Protein AF-A0AA90QJ19-F1 (afdb_monomer_lite)

pLDDT: mean 83.57, std 18.01, range [44.94, 98.12]

Radius of gyration: 26.19 Å; chains: 1; bounding box: 34×90×27 Å

Secondary structure (DSSP, 8-state):
--STTSTTSSSSSSSSGGGS-----PPPPPPPHHHHHHHHHHHHHHHHHH-HHHHHHHHT-TT-TTEETTEE-EEE-TTSBEEEESS-GGGTT-BSS--

Sequence (99 aa):
MSILSVLRVRTLLPLVICAAVALPAAADPLVTKAEAEAMVKKTVASMKTNGRDKTYTEINRKDGPVTDRDLYITVYGTDGVVRAHGANLNMLNRNLMDI

Structure (mmCIF, N/CA/C/O backbone):
data_AF-A0AA90QJ19-F1
#
_entry.id   AF-A0AA90QJ19-F1
#
loop_
_atom_site.group_PDB
_atom_site.id
_atom_site.type_symbol
_atom_site.label_atom_id
_atom_site.label_alt_id
_atom_site.label_comp_id
_atom_site.label_asym_id
_atom_site.label_entity_id
_atom_site.label_seq_id
_atom_site.pdbx_PDB_ins_code
_atom_site.Cartn_x
_atom_site.Cartn_y
_atom_site.Cartn_z
_atom_site.occupancy
_atom_site.B_iso_or_equiv
_atom_site.auth_seq_id
_atom_site.auth_comp_id
_atom_site.auth_asym_id
_atom_site.auth_atom_id
_atom_site.pdbx_PDB_model_num
ATOM 1 N N . MET A 1 1 ? 18.782 72.930 5.282 1.00 52.75 1 MET A N 1
ATOM 2 C CA . MET A 1 1 ? 18.740 72.067 6.482 1.00 52.75 1 MET A CA 1
ATOM 3 C C . MET A 1 1 ? 17.575 71.099 6.308 1.00 52.75 1 MET A C 1
ATOM 5 O O . MET A 1 1 ? 16.496 71.574 5.989 1.00 52.75 1 MET A O 1
ATOM 9 N N . SER A 1 2 ? 17.811 69.793 6.481 1.00 54.31 2 SER A N 1
ATOM 10 C CA . SER A 1 2 ? 16.792 68.722 6.590 1.00 54.31 2 SER A CA 1
ATOM 11 C C . SER A 1 2 ? 16.259 68.066 5.304 1.00 54.31 2 SER A C 1
ATOM 13 O O . SER A 1 2 ? 15.071 68.127 5.018 1.00 54.31 2 SER A O 1
ATOM 15 N N . ILE A 1 3 ? 17.117 67.338 4.575 1.00 53.22 3 ILE A N 1
ATOM 16 C CA . ILE A 1 3 ? 16.658 66.288 3.629 1.00 53.22 3 ILE A CA 1
ATOM 17 C C . ILE A 1 3 ? 17.336 64.923 3.906 1.00 53.22 3 ILE A C 1
ATOM 19 O O . ILE A 1 3 ? 16.889 63.889 3.424 1.00 53.22 3 ILE A O 1
ATOM 23 N N . LEU A 1 4 ? 18.359 64.859 4.771 1.00 47.19 4 LEU A N 1
ATOM 24 C CA . LEU A 1 4 ? 19.104 63.615 5.033 1.00 47.19 4 LEU A CA 1
ATOM 25 C C . LEU A 1 4 ? 18.468 62.645 6.053 1.00 47.19 4 LEU A C 1
ATOM 27 O O . LEU A 1 4 ? 19.021 61.573 6.284 1.00 47.19 4 LEU A O 1
ATOM 31 N N . SER A 1 5 ? 17.308 62.953 6.640 1.00 52.06 5 SER A N 1
ATOM 32 C CA . SER A 1 5 ? 16.759 62.143 7.748 1.00 52.06 5 SER A CA 1
ATOM 33 C C . SER A 1 5 ? 15.752 61.058 7.340 1.00 52.06 5 SER A C 1
ATOM 35 O O . SER A 1 5 ? 15.384 60.239 8.176 1.00 52.06 5 SER A O 1
ATOM 37 N N . VAL A 1 6 ? 15.296 61.006 6.081 1.00 51.09 6 VAL A N 1
ATOM 38 C CA . VAL A 1 6 ? 14.155 60.138 5.694 1.00 51.09 6 VAL A CA 1
ATOM 39 C C . VAL A 1 6 ? 14.587 58.792 5.089 1.00 51.09 6 VAL A C 1
ATOM 41 O O . VAL A 1 6 ? 13.797 57.851 5.032 1.00 51.09 6 VAL A O 1
ATOM 44 N N . LEU A 1 7 ? 15.852 58.647 4.679 1.00 44.94 7 LEU A N 1
ATOM 45 C CA . LEU A 1 7 ? 16.300 57.465 3.929 1.00 44.94 7 LEU A CA 1
ATOM 46 C C . LEU A 1 7 ? 16.793 56.295 4.803 1.00 44.94 7 LEU A C 1
ATOM 48 O O . LEU A 1 7 ? 17.000 55.201 4.291 1.00 44.94 7 LEU A O 1
ATOM 52 N N . ARG A 1 8 ? 16.951 56.485 6.121 1.00 52.09 8 ARG A N 1
ATOM 53 C CA . ARG A 1 8 ? 17.440 55.434 7.041 1.00 52.09 8 ARG A CA 1
ATOM 54 C C . ARG A 1 8 ? 16.351 54.589 7.710 1.00 52.09 8 ARG A C 1
ATOM 56 O O . ARG A 1 8 ? 16.678 53.587 8.331 1.00 52.09 8 ARG A O 1
ATOM 63 N N . VAL A 1 9 ? 15.075 54.950 7.574 1.00 48.03 9 VAL A N 1
ATOM 64 C CA . VAL A 1 9 ? 13.968 54.265 8.280 1.00 48.03 9 VAL A CA 1
ATOM 65 C C . VAL A 1 9 ? 13.255 53.225 7.401 1.00 48.03 9 VAL A C 1
ATOM 67 O O . VAL A 1 9 ? 12.543 52.365 7.908 1.00 48.03 9 VAL A O 1
ATOM 70 N N . ARG A 1 10 ? 13.462 53.240 6.077 1.00 51.44 10 ARG A N 1
ATOM 71 C CA . ARG A 1 10 ? 12.674 52.425 5.129 1.00 51.44 10 ARG A CA 1
ATOM 72 C C . ARG A 1 10 ? 13.275 51.074 4.732 1.00 51.44 10 ARG A C 1
ATOM 74 O O . ARG A 1 10 ? 12.564 50.264 4.152 1.00 51.44 10 ARG A O 1
ATOM 81 N N . THR A 1 11 ? 14.532 50.797 5.064 1.00 48.75 11 THR A N 1
ATOM 82 C CA . THR A 1 11 ? 15.220 49.540 4.699 1.00 48.75 11 THR A CA 1
ATOM 83 C C . THR A 1 11 ? 15.362 48.537 5.842 1.00 48.75 11 THR A C 1
ATOM 85 O O . THR A 1 11 ? 15.893 47.455 5.625 1.00 48.75 11 THR A O 1
ATOM 88 N N . LEU A 1 12 ? 14.853 48.843 7.041 1.00 49.91 12 LEU A N 1
ATOM 89 C CA . LEU A 1 12 ? 14.910 47.933 8.197 1.00 49.91 12 LEU A CA 1
ATOM 90 C C . LEU A 1 12 ? 13.566 47.279 8.554 1.00 49.91 12 LEU A C 1
ATOM 92 O O . LEU A 1 12 ? 13.514 46.483 9.485 1.00 49.91 12 LEU A O 1
ATOM 96 N N . LEU A 1 13 ? 12.488 47.559 7.812 1.00 49.84 13 LEU A N 1
ATOM 97 C CA . LEU A 1 13 ? 11.173 46.973 8.091 1.00 49.84 13 LEU A CA 1
ATOM 98 C C . LEU A 1 13 ? 10.907 45.585 7.456 1.00 49.84 13 LEU A C 1
ATOM 100 O O . LEU A 1 13 ? 10.174 44.821 8.080 1.00 49.84 13 LEU A O 1
ATOM 104 N N . PRO A 1 14 ? 11.485 45.169 6.304 1.00 52.53 14 PRO A N 1
ATOM 105 C CA . PRO A 1 14 ? 11.177 43.840 5.766 1.00 52.53 14 PRO A CA 1
ATOM 106 C C . PRO A 1 14 ? 12.029 42.717 6.383 1.00 52.53 14 PRO A C 1
ATOM 108 O O . PRO A 1 14 ? 11.682 41.552 6.234 1.00 52.53 14 PRO A O 1
ATOM 111 N N . LEU A 1 15 ? 13.120 43.030 7.098 1.00 49.84 15 LEU A N 1
ATOM 112 C CA . LEU A 1 15 ? 14.024 42.006 7.645 1.00 49.84 15 LEU A CA 1
ATOM 113 C C . LEU A 1 15 ? 13.526 41.396 8.969 1.00 49.84 15 LEU A C 1
ATOM 115 O O . LEU A 1 15 ? 13.857 40.259 9.286 1.00 49.84 15 LEU A O 1
ATOM 119 N N . VAL A 1 16 ? 12.690 42.116 9.724 1.00 52.62 16 VAL A N 1
ATOM 120 C CA . VAL A 1 16 ? 12.185 41.654 11.032 1.00 52.62 16 VAL A CA 1
ATOM 121 C C . VAL A 1 16 ? 10.989 40.698 10.890 1.00 52.62 16 VAL A C 1
ATOM 123 O O . VAL A 1 16 ? 10.729 39.899 11.784 1.00 52.62 16 VAL A O 1
ATOM 126 N N . ILE A 1 17 ? 10.298 40.697 9.743 1.00 53.66 17 ILE A N 1
ATOM 127 C CA . ILE A 1 17 ? 9.119 39.840 9.511 1.00 53.66 17 ILE A CA 1
ATOM 128 C C . ILE A 1 17 ? 9.507 38.395 9.132 1.00 53.66 17 ILE A C 1
ATOM 130 O O . ILE A 1 17 ? 8.730 37.475 9.374 1.00 53.66 17 ILE A O 1
ATOM 134 N N . CYS A 1 18 ? 10.725 38.146 8.636 1.00 52.72 18 CYS A N 1
ATOM 135 C CA . CYS A 1 18 ? 11.174 36.785 8.299 1.00 52.72 18 CYS A CA 1
ATOM 136 C C . CYS A 1 18 ? 11.612 35.936 9.507 1.00 52.72 18 CYS A C 1
ATOM 138 O O . CYS A 1 18 ? 11.805 34.734 9.354 1.00 52.72 18 CYS A O 1
ATOM 140 N N . ALA A 1 19 ? 11.780 36.520 10.698 1.00 55.88 19 ALA A N 1
ATOM 141 C CA . ALA A 1 19 ? 12.343 35.809 11.851 1.00 55.88 19 ALA A CA 1
ATOM 142 C C . ALA A 1 19 ? 11.299 35.148 12.776 1.00 55.88 19 ALA A C 1
ATOM 144 O O . ALA A 1 19 ? 11.681 34.454 13.714 1.00 55.88 19 ALA A O 1
ATOM 145 N N . ALA A 1 20 ? 9.995 35.355 12.555 1.00 58.69 20 ALA A N 1
ATOM 146 C CA . ALA A 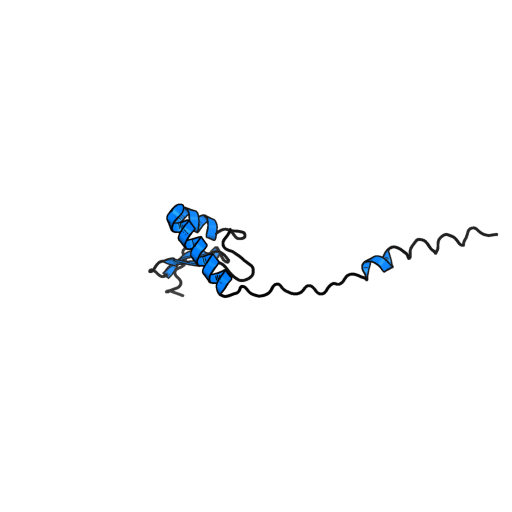1 20 ? 8.984 35.094 13.587 1.00 58.69 20 ALA A CA 1
ATOM 147 C C . ALA A 1 20 ? 8.120 33.830 13.413 1.00 58.69 20 ALA A C 1
ATOM 149 O O . ALA A 1 20 ? 7.217 33.625 14.219 1.00 58.69 20 ALA A O 1
ATOM 150 N N . VAL A 1 21 ? 8.354 32.959 12.422 1.00 61.97 21 VAL A N 1
ATOM 151 C CA . VAL A 1 21 ? 7.526 31.740 12.266 1.00 61.97 21 VAL A CA 1
ATOM 152 C C . VAL A 1 21 ? 8.357 30.517 11.872 1.00 61.97 21 VAL A C 1
ATOM 154 O O . VAL A 1 21 ? 8.094 29.854 10.875 1.00 61.97 21 VAL A O 1
ATOM 157 N N . ALA A 1 22 ? 9.364 30.178 12.675 1.00 64.19 22 ALA A N 1
ATOM 158 C CA . ALA A 1 22 ? 9.858 28.803 12.716 1.00 64.19 22 ALA A CA 1
ATOM 159 C C . ALA A 1 22 ? 8.952 28.005 13.666 1.00 64.19 22 ALA A C 1
ATOM 161 O O . ALA A 1 22 ? 9.308 27.748 14.815 1.00 64.19 22 ALA A O 1
ATOM 162 N N . LEU A 1 23 ? 7.733 27.681 13.219 1.00 70.31 23 LEU A N 1
ATOM 163 C CA . LEU A 1 23 ? 6.920 26.689 13.921 1.00 70.31 23 LEU A CA 1
ATOM 164 C C . LEU A 1 23 ? 7.689 25.361 13.879 1.00 70.31 23 LEU A C 1
ATOM 166 O O . LEU A 1 23 ? 8.157 24.983 12.800 1.00 70.31 23 LEU A O 1
ATOM 170 N N . PRO A 1 24 ? 7.850 24.649 15.007 1.00 68.75 24 PRO A N 1
ATOM 171 C CA . PRO A 1 24 ? 8.403 23.308 14.965 1.00 68.75 24 PRO A CA 1
ATOM 172 C C . PRO A 1 24 ? 7.497 22.455 14.075 1.00 68.75 24 PRO A C 1
ATOM 174 O O . PRO A 1 24 ? 6.324 22.247 14.386 1.00 68.75 24 PRO A O 1
ATOM 177 N N . ALA A 1 25 ? 8.030 21.992 12.947 1.00 71.12 25 ALA A N 1
ATOM 178 C CA . ALA A 1 25 ? 7.376 20.972 12.148 1.00 71.12 25 ALA A CA 1
ATOM 179 C C . ALA A 1 25 ? 7.431 19.673 12.960 1.00 71.12 25 ALA A C 1
ATOM 181 O O . ALA A 1 25 ? 8.474 19.024 13.040 1.00 71.12 25 ALA A O 1
ATOM 182 N N . ALA A 1 26 ? 6.332 19.334 13.632 1.00 74.44 26 ALA A N 1
ATOM 183 C CA . ALA A 1 26 ? 6.173 18.000 14.182 1.00 74.44 26 ALA A CA 1
ATOM 184 C C . ALA A 1 26 ? 6.168 17.019 13.004 1.00 74.44 26 ALA A C 1
ATOM 186 O O . ALA A 1 26 ? 5.435 17.224 12.037 1.00 74.44 26 ALA A O 1
ATOM 187 N N . ALA A 1 27 ? 7.015 15.992 13.062 1.00 75.81 27 ALA A N 1
ATOM 188 C CA . ALA A 1 27 ? 6.930 14.900 12.105 1.00 75.81 27 ALA A CA 1
ATOM 189 C C . ALA A 1 27 ? 5.553 14.241 12.239 1.00 75.81 27 ALA A C 1
ATOM 191 O O . ALA A 1 27 ? 5.066 14.063 13.362 1.00 75.81 27 ALA A O 1
ATOM 192 N N . ASP A 1 28 ? 4.943 13.876 11.112 1.00 77.94 28 ASP A N 1
ATOM 193 C CA . ASP A 1 28 ? 3.712 13.098 11.152 1.00 77.94 28 ASP A CA 1
ATOM 194 C C . ASP A 1 28 ? 3.962 11.800 11.938 1.00 77.94 28 ASP A C 1
ATOM 196 O O . ASP A 1 28 ? 5.017 11.171 11.778 1.00 77.94 28 ASP A O 1
ATOM 200 N N . PRO A 1 29 ? 3.026 11.385 12.809 1.00 86.44 29 PRO A N 1
ATOM 201 C CA . PRO A 1 29 ? 3.165 10.129 13.532 1.00 86.44 29 PRO A CA 1
ATOM 202 C C . PRO A 1 29 ? 3.242 8.961 12.541 1.00 86.44 29 PRO A C 1
ATOM 204 O O . PRO A 1 29 ? 2.696 9.045 11.442 1.00 86.44 29 PRO A O 1
ATOM 207 N N . LEU A 1 30 ? 3.877 7.854 12.932 1.00 89.50 30 LEU A N 1
ATOM 208 C CA . LEU A 1 30 ? 3.837 6.618 12.142 1.00 89.50 30 LEU A CA 1
ATOM 209 C C . LEU A 1 30 ? 2.397 6.117 11.994 1.00 89.50 30 LEU A C 1
ATOM 211 O O . LEU A 1 30 ? 1.535 6.396 12.837 1.00 89.50 30 LEU A O 1
ATOM 215 N N . VAL A 1 31 ? 2.145 5.354 10.933 1.00 92.44 31 VAL A N 1
ATOM 216 C CA . VAL A 1 31 ? 0.840 4.728 10.721 1.00 92.44 31 VAL A CA 1
ATOM 217 C C . VAL A 1 31 ? 0.505 3.761 11.864 1.00 92.44 31 VAL A C 1
ATOM 219 O O . VAL A 1 31 ? 1.320 2.953 12.313 1.00 92.44 31 VAL A O 1
ATOM 222 N N . THR A 1 32 ? -0.730 3.831 12.353 1.00 95.56 32 THR A N 1
ATOM 223 C CA . THR A 1 32 ? -1.250 2.955 13.405 1.00 95.56 32 THR A CA 1
ATOM 224 C C . THR A 1 32 ? -1.634 1.578 12.860 1.00 95.56 32 THR A C 1
ATOM 226 O O . THR A 1 32 ? -1.946 1.393 11.682 1.00 95.56 32 THR A O 1
ATOM 229 N N . LYS A 1 33 ? -1.730 0.584 13.752 1.00 96.00 33 LYS A N 1
ATOM 230 C CA . LYS A 1 33 ? -2.230 -0.756 13.401 1.00 96.00 33 LYS A CA 1
ATOM 231 C C . LYS A 1 33 ? -3.616 -0.716 12.737 1.00 96.00 33 LYS A C 1
ATOM 233 O O . LYS A 1 33 ? -3.854 -1.442 11.776 1.00 96.00 33 LYS A O 1
ATOM 238 N N . ALA A 1 34 ? -4.529 0.114 13.245 1.00 97.38 34 ALA A N 1
ATOM 239 C CA . ALA A 1 34 ? -5.895 0.198 12.727 1.00 97.38 34 ALA A CA 1
ATOM 240 C C . ALA A 1 34 ? -5.934 0.751 11.293 1.00 97.38 34 ALA A C 1
ATOM 242 O O . ALA A 1 34 ? -6.664 0.229 10.449 1.00 97.38 34 ALA A O 1
ATOM 243 N N . GLU A 1 35 ? -5.115 1.762 11.002 1.00 95.75 35 GLU A N 1
ATOM 244 C CA . GLU A 1 35 ? -4.948 2.313 9.653 1.00 95.75 35 GLU A CA 1
ATOM 245 C C . GLU A 1 35 ? -4.338 1.275 8.696 1.00 95.75 35 GLU A C 1
ATOM 247 O O . GLU A 1 35 ? -4.833 1.103 7.579 1.00 95.75 35 GLU A O 1
ATOM 25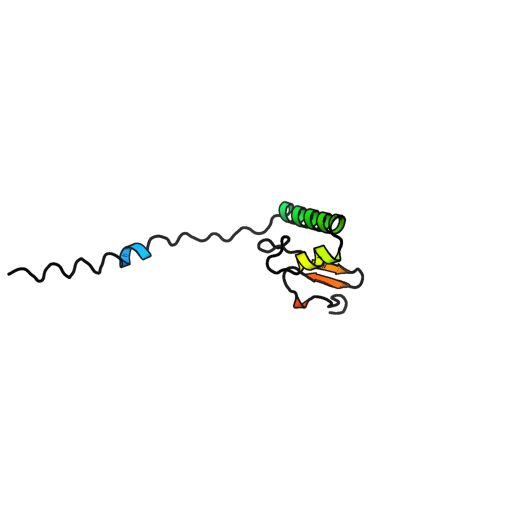2 N N . ALA A 1 36 ? -3.345 0.502 9.151 1.00 96.25 36 ALA A N 1
ATOM 253 C CA . ALA A 1 36 ? -2.761 -0.578 8.357 1.00 96.25 36 AL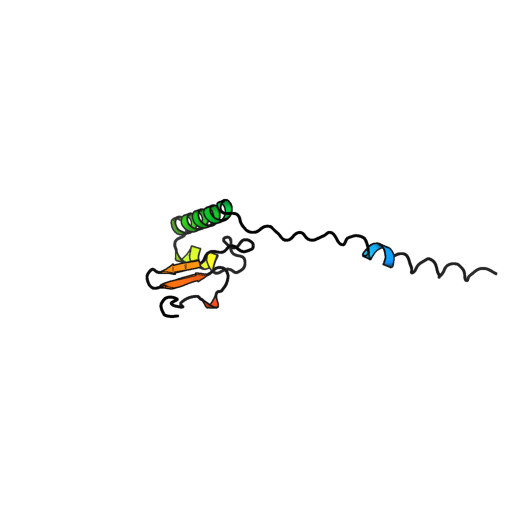A A CA 1
ATOM 254 C C . ALA A 1 36 ? -3.775 -1.673 7.996 1.00 96.25 36 ALA A C 1
ATOM 256 O O . ALA A 1 36 ? -3.902 -2.061 6.831 1.00 96.25 36 ALA A O 1
ATOM 257 N N . GLU A 1 37 ? -4.565 -2.131 8.969 1.00 97.62 37 GLU A N 1
ATOM 258 C CA . GLU A 1 37 ? -5.646 -3.088 8.720 1.00 97.62 37 GLU A CA 1
ATOM 259 C C . GLU A 1 37 ? -6.702 -2.528 7.757 1.00 97.62 37 GLU A C 1
ATOM 261 O O . GLU A 1 37 ? -7.206 -3.254 6.893 1.00 97.62 37 GLU A O 1
ATOM 266 N N . ALA A 1 38 ? -7.043 -1.242 7.882 1.00 97.31 38 ALA A N 1
ATOM 267 C CA . ALA A 1 38 ? -7.982 -0.578 6.987 1.00 97.31 38 ALA A CA 1
ATOM 268 C C . ALA A 1 38 ? -7.454 -0.525 5.542 1.00 97.31 38 ALA A C 1
ATOM 270 O O . ALA A 1 38 ? -8.206 -0.819 4.609 1.00 97.31 38 ALA A O 1
ATOM 271 N N . MET A 1 39 ? -6.163 -0.237 5.344 1.00 96.81 39 MET A N 1
ATOM 272 C CA . MET A 1 39 ? -5.533 -0.230 4.019 1.00 96.81 39 MET A CA 1
ATOM 273 C C . MET A 1 39 ? -5.548 -1.619 3.362 1.00 96.81 39 MET A C 1
ATOM 275 O O . MET A 1 39 ? -5.882 -1.741 2.178 1.00 96.81 39 MET A O 1
ATOM 279 N N . VAL A 1 40 ? -5.263 -2.683 4.120 1.00 97.25 40 VAL A N 1
ATOM 280 C CA . VAL A 1 40 ? -5.349 -4.064 3.611 1.00 97.25 40 VAL A CA 1
ATOM 281 C C . VAL A 1 40 ? -6.789 -4.415 3.235 1.00 97.25 40 VAL A C 1
ATOM 283 O O . VAL A 1 40 ? -7.032 -4.906 2.132 1.00 97.25 40 VAL A O 1
ATOM 286 N N . LYS A 1 41 ? -7.767 -4.109 4.100 1.00 97.81 41 LYS A N 1
ATOM 287 C CA . LYS A 1 41 ? -9.196 -4.348 3.819 1.00 97.81 41 LYS A CA 1
ATOM 288 C C . LYS A 1 41 ? -9.649 -3.622 2.550 1.00 97.81 41 LYS A C 1
ATOM 290 O O . LYS A 1 41 ? -10.303 -4.235 1.706 1.00 97.81 41 LYS A O 1
ATOM 295 N N . LYS A 1 42 ? -9.259 -2.354 2.381 1.00 96.56 42 LYS A N 1
ATOM 296 C CA . LYS A 1 42 ? -9.530 -1.556 1.174 1.00 96.56 42 LYS A CA 1
ATOM 297 C C . LYS A 1 42 ? -8.915 -2.194 -0.072 1.00 96.56 42 LYS A C 1
ATOM 299 O O . LYS A 1 42 ? -9.595 -2.327 -1.086 1.00 96.56 42 LYS A O 1
ATOM 304 N N . THR A 1 43 ? -7.660 -2.629 0.009 1.00 96.94 43 THR A N 1
ATOM 305 C CA . THR A 1 43 ? -6.966 -3.292 -1.104 1.00 96.94 43 THR A CA 1
ATOM 306 C C . THR A 1 43 ? -7.658 -4.594 -1.496 1.00 96.94 43 THR A C 1
ATOM 308 O O . THR A 1 43 ? -7.964 -4.793 -2.668 1.00 96.94 43 THR A O 1
ATOM 311 N N . VAL A 1 44 ? -7.990 -5.453 -0.528 1.00 97.50 44 VAL A N 1
ATOM 312 C CA . VAL A 1 44 ? -8.708 -6.714 -0.775 1.00 97.50 44 VAL A CA 1
ATOM 313 C C . VAL A 1 44 ? -10.091 -6.459 -1.378 1.00 97.50 44 VAL A C 1
ATOM 315 O O . VAL A 1 44 ? -10.504 -7.179 -2.286 1.00 97.50 44 VAL A O 1
ATOM 318 N N . ALA A 1 45 ? -10.805 -5.431 -0.913 1.00 97.94 45 ALA A N 1
ATOM 319 C CA . ALA A 1 45 ? -12.073 -5.025 -1.510 1.00 97.94 45 ALA A CA 1
ATOM 320 C C . ALA A 1 45 ? -11.892 -4.569 -2.968 1.00 97.94 45 ALA A C 1
ATOM 322 O O . ALA A 1 45 ? -12.644 -5.017 -3.831 1.00 97.94 45 ALA A O 1
ATOM 323 N N . SER A 1 46 ? -10.859 -3.768 -3.268 1.00 97.06 46 SER A N 1
ATOM 324 C CA . SER A 1 46 ? -10.520 -3.394 -4.650 1.00 97.06 46 SER A CA 1
ATOM 325 C C . SER A 1 46 ? -10.229 -4.635 -5.497 1.00 97.06 46 SER A C 1
ATOM 327 O O . SER A 1 46 ? -10.813 -4.767 -6.565 1.00 97.06 46 SER A O 1
ATOM 329 N N . MET A 1 47 ? -9.453 -5.607 -5.003 1.00 97.12 47 MET A N 1
ATOM 330 C CA . MET A 1 47 ? -9.163 -6.838 -5.756 1.00 97.12 47 MET A CA 1
ATOM 331 C C . MET A 1 47 ? -10.428 -7.643 -6.082 1.00 97.12 47 MET A C 1
ATOM 333 O O . MET A 1 47 ? -10.520 -8.213 -7.167 1.00 97.12 47 MET A O 1
ATOM 337 N N . LYS A 1 48 ? -11.403 -7.689 -5.164 1.00 97.88 48 LYS A N 1
ATOM 338 C CA . LYS A 1 48 ? -12.689 -8.376 -5.375 1.00 97.88 48 LYS A CA 1
ATOM 339 C C . LYS A 1 48 ? -13.580 -7.658 -6.391 1.00 97.88 48 LYS A C 1
ATOM 341 O O . LYS A 1 48 ? -14.227 -8.323 -7.190 1.00 97.88 48 LYS A O 1
ATOM 346 N N . THR A 1 49 ? -13.615 -6.328 -6.358 1.00 98.12 49 THR A N 1
ATOM 347 C CA . THR A 1 49 ? -14.500 -5.514 -7.209 1.00 98.12 49 THR A CA 1
ATOM 348 C C . THR A 1 49 ? -13.905 -5.238 -8.590 1.00 98.12 49 THR A C 1
ATOM 350 O O . THR A 1 49 ? -14.606 -5.298 -9.593 1.00 98.12 49 THR A O 1
ATOM 353 N N . ASN A 1 50 ? -12.615 -4.909 -8.645 1.00 96.88 50 ASN A N 1
ATOM 354 C CA . ASN A 1 50 ? -11.916 -4.426 -9.836 1.00 96.88 50 ASN A CA 1
ATOM 355 C C . ASN A 1 50 ? -11.031 -5.490 -10.501 1.00 96.88 50 ASN A C 1
ATOM 357 O O . ASN A 1 50 ? -10.558 -5.271 -11.616 1.00 96.88 50 ASN A O 1
ATOM 361 N N . GLY A 1 51 ? -10.782 -6.613 -9.826 1.00 97.81 51 GLY A N 1
ATOM 362 C CA . GLY A 1 51 ? -9.833 -7.628 -10.268 1.00 97.81 51 GLY A CA 1
ATOM 363 C C . GLY A 1 51 ? -8.381 -7.305 -9.899 1.00 97.81 51 GLY A C 1
ATOM 364 O O . GLY A 1 51 ? -8.010 -6.168 -9.603 1.00 97.81 51 GLY A O 1
ATOM 365 N N . ARG A 1 52 ? -7.542 -8.347 -9.918 1.00 96.81 52 ARG A N 1
ATOM 366 C CA . ARG A 1 52 ? -6.144 -8.288 -9.459 1.00 96.81 52 ARG A CA 1
ATOM 367 C C . ARG A 1 52 ? -5.307 -7.307 -10.270 1.00 96.81 52 ARG A C 1
ATOM 369 O O . ARG A 1 52 ? -4.646 -6.467 -9.673 1.00 96.81 52 ARG A O 1
ATOM 376 N N . ASP A 1 53 ? -5.370 -7.388 -11.596 1.00 96.75 53 ASP A N 1
ATOM 377 C CA . ASP A 1 53 ? -4.497 -6.610 -12.481 1.00 96.75 53 ASP A CA 1
ATOM 378 C C . ASP A 1 53 ? -4.708 -5.106 -12.298 1.00 96.75 53 ASP A C 1
ATOM 380 O O . ASP A 1 53 ? -3.747 -4.366 -12.097 1.00 96.75 53 ASP A O 1
ATOM 384 N N . LYS A 1 54 ? -5.972 -4.662 -12.244 1.00 96.62 54 LYS A N 1
ATOM 385 C CA . LYS A 1 54 ? -6.306 -3.253 -12.007 1.00 96.62 54 LYS A CA 1
ATOM 386 C C . LYS A 1 54 ? -5.844 -2.785 -10.627 1.00 96.62 54 LYS A C 1
ATOM 388 O O . LYS A 1 54 ? -5.249 -1.716 -10.517 1.00 96.62 54 LYS A O 1
ATOM 393 N N . THR A 1 55 ? -6.052 -3.584 -9.579 1.00 97.19 55 THR A N 1
ATOM 394 C CA . THR A 1 55 ? -5.557 -3.233 -8.241 1.00 97.19 55 THR A CA 1
ATOM 395 C C . THR A 1 55 ? -4.027 -3.209 -8.179 1.00 97.19 55 THR A C 1
ATOM 397 O O . THR A 1 55 ? -3.463 -2.337 -7.527 1.00 97.19 55 THR A O 1
ATOM 400 N N . TYR A 1 56 ? -3.328 -4.111 -8.874 1.00 97.25 56 TYR A N 1
ATOM 401 C CA . TYR A 1 56 ? -1.864 -4.093 -8.953 1.00 97.25 56 TYR A CA 1
ATOM 402 C C . TYR A 1 56 ? -1.356 -2.838 -9.659 1.00 97.25 56 TYR A C 1
ATOM 404 O O . TYR A 1 56 ? -0.411 -2.217 -9.179 1.00 97.25 56 TYR A O 1
ATOM 412 N N . THR A 1 57 ? -2.015 -2.408 -10.739 1.00 95.94 57 THR A N 1
ATOM 413 C CA . THR A 1 57 ? -1.716 -1.123 -11.381 1.00 95.94 57 THR A CA 1
ATOM 414 C C . THR A 1 57 ? -1.872 0.047 -10.408 1.00 95.94 57 THR A C 1
ATOM 416 O O . THR A 1 57 ? -1.018 0.926 -10.392 1.00 95.94 57 THR A O 1
ATOM 419 N N . GLU A 1 58 ? -2.917 0.057 -9.574 1.00 95.62 58 GLU A N 1
ATOM 420 C CA . GLU A 1 58 ? -3.115 1.100 -8.556 1.00 95.62 58 GLU A CA 1
ATOM 421 C C . GLU A 1 58 ? -2.045 1.070 -7.458 1.00 95.62 58 GLU A C 1
ATOM 423 O O . GLU A 1 58 ? -1.545 2.127 -7.078 1.00 95.62 58 GLU A O 1
ATOM 428 N N . ILE A 1 59 ? -1.673 -0.121 -6.974 1.00 96.94 59 ILE A N 1
ATOM 429 C CA . ILE A 1 59 ? -0.600 -0.297 -5.982 1.00 96.94 59 ILE A CA 1
ATOM 430 C C . ILE A 1 59 ? 0.729 0.222 -6.531 1.00 96.94 59 ILE A C 1
ATOM 432 O O . ILE A 1 59 ? 1.458 0.890 -5.815 1.00 96.94 59 ILE A O 1
ATOM 436 N N . ASN A 1 60 ? 1.036 -0.028 -7.804 1.00 96.19 60 ASN A N 1
ATOM 437 C CA . ASN A 1 60 ? 2.306 0.354 -8.430 1.00 96.19 60 ASN A CA 1
ATOM 438 C C . ASN A 1 60 ? 2.453 1.867 -8.688 1.00 96.19 60 ASN A C 1
ATOM 440 O O . ASN A 1 60 ? 3.389 2.303 -9.360 1.00 96.19 60 ASN A O 1
ATOM 444 N N . ARG A 1 61 ? 1.537 2.695 -8.185 1.00 93.25 61 ARG A N 1
ATOM 445 C CA . ARG A 1 61 ? 1.636 4.151 -8.270 1.00 93.25 61 ARG A CA 1
ATOM 446 C C . ARG A 1 61 ? 2.296 4.704 -7.013 1.00 93.25 61 ARG A C 1
ATOM 448 O O . ARG A 1 61 ? 1.834 4.457 -5.905 1.00 93.25 61 ARG A O 1
ATOM 455 N N . LYS A 1 62 ? 3.329 5.531 -7.201 1.00 78.31 62 LYS A N 1
ATOM 456 C CA . LYS A 1 62 ? 4.092 6.185 -6.119 1.00 78.31 62 LYS A CA 1
ATOM 457 C C . LYS A 1 62 ? 3.228 7.098 -5.227 1.00 78.31 62 LYS A C 1
ATOM 459 O O . LYS A 1 62 ? 3.603 7.385 -4.099 1.00 78.31 62 LYS A O 1
ATOM 464 N N . ASP A 1 63 ? 2.073 7.515 -5.734 1.00 78.00 63 ASP A N 1
ATOM 465 C CA . ASP A 1 63 ? 1.040 8.338 -5.099 1.00 78.00 63 ASP A CA 1
ATOM 466 C C . ASP A 1 63 ? -0.338 7.640 -5.112 1.00 78.00 63 ASP A C 1
ATOM 468 O O . ASP A 1 63 ? -1.392 8.278 -5.136 1.00 78.00 63 ASP A O 1
ATOM 472 N N . GLY A 1 64 ? -0.333 6.308 -5.191 1.00 76.44 64 GLY A N 1
ATOM 473 C CA . GLY A 1 64 ? -1.538 5.500 -5.285 1.00 76.44 64 GLY A CA 1
ATOM 474 C C . GLY A 1 64 ? -2.389 5.537 -4.010 1.00 76.44 64 GLY A C 1
ATOM 475 O O . GLY A 1 64 ? -1.924 5.919 -2.937 1.00 76.44 64 GLY A O 1
ATOM 476 N N . PRO A 1 65 ? -3.642 5.056 -4.077 1.00 80.31 65 PRO A N 1
ATOM 477 C CA . PRO A 1 65 ? -4.606 5.106 -2.969 1.00 80.31 65 PRO A CA 1
ATOM 478 C C . PRO A 1 65 ? -4.259 4.207 -1.762 1.00 80.31 65 PRO A C 1
ATOM 480 O O . PRO A 1 65 ? -5.109 4.023 -0.881 1.00 80.31 65 PRO A O 1
ATOM 483 N N . VAL A 1 66 ? -3.073 3.598 -1.768 1.00 87.38 66 VAL A N 1
ATOM 484 C CA . VAL A 1 66 ? -2.576 2.553 -0.859 1.00 87.38 66 VAL A CA 1
ATOM 485 C C . VAL A 1 66 ? -1.121 2.819 -0.436 1.00 87.38 66 VAL A C 1
ATOM 487 O O . VAL A 1 66 ? -0.370 1.884 -0.161 1.00 87.38 66 VAL A O 1
ATOM 490 N N . THR A 1 67 ? -0.749 4.099 -0.393 1.00 91.06 67 THR A N 1
ATOM 491 C CA . THR A 1 67 ? 0.490 4.616 0.198 1.00 91.06 67 THR A CA 1
ATOM 492 C C . THR A 1 67 ? 0.112 5.746 1.160 1.00 91.06 67 THR A C 1
ATOM 494 O O . THR A 1 67 ? -0.584 6.678 0.762 1.00 91.06 67 THR A O 1
ATOM 497 N N . ASP A 1 68 ? 0.530 5.655 2.420 1.00 90.75 68 ASP A N 1
ATOM 498 C CA . ASP A 1 68 ? 0.301 6.657 3.472 1.00 90.75 68 ASP A CA 1
ATOM 499 C C . ASP A 1 68 ? 1.532 6.701 4.382 1.00 90.75 68 ASP A C 1
ATOM 501 O O . ASP A 1 68 ? 1.842 5.701 5.023 1.00 90.75 68 ASP A O 1
ATOM 505 N N . ARG A 1 69 ? 2.232 7.844 4.430 1.00 91.12 69 ARG A N 1
ATOM 506 C CA . ARG A 1 69 ? 3.468 8.050 5.211 1.00 91.12 69 ARG A CA 1
ATOM 507 C C . ARG A 1 69 ? 4.480 6.914 4.992 1.00 91.12 69 ARG A C 1
ATOM 509 O O . ARG A 1 69 ? 5.093 6.842 3.929 1.00 91.12 69 ARG A O 1
ATOM 516 N N . ASP A 1 70 ? 4.664 6.050 5.986 1.00 88.81 70 ASP A N 1
ATOM 517 C CA . ASP A 1 70 ? 5.581 4.910 5.987 1.00 88.81 70 ASP A CA 1
ATOM 518 C C . ASP A 1 70 ? 4.926 3.580 5.565 1.00 88.81 70 ASP A C 1
ATOM 520 O O . ASP A 1 70 ? 5.622 2.585 5.358 1.00 88.81 70 ASP A O 1
ATOM 524 N N . LEU A 1 71 ? 3.604 3.555 5.384 1.00 93.56 71 LEU A N 1
ATOM 525 C CA . LEU A 1 71 ? 2.837 2.369 5.022 1.00 93.56 71 LEU A CA 1
ATOM 526 C C . LEU A 1 71 ? 2.536 2.308 3.521 1.00 93.56 71 LEU A C 1
ATOM 528 O O . LEU A 1 71 ? 2.047 3.260 2.913 1.00 93.56 71 LEU A O 1
ATOM 532 N N . TYR A 1 72 ? 2.744 1.132 2.933 1.00 95.00 72 TYR A N 1
ATOM 533 C CA . TYR A 1 72 ? 2.382 0.828 1.551 1.00 95.00 72 TYR A CA 1
ATOM 534 C C . TYR A 1 72 ? 2.076 -0.662 1.373 1.00 95.00 72 TYR A C 1
ATOM 536 O O . TYR A 1 72 ? 2.441 -1.500 2.199 1.00 95.00 72 TYR A O 1
ATOM 544 N N . ILE A 1 73 ? 1.427 -1.007 0.261 1.00 97.12 73 ILE A N 1
ATOM 545 C CA . ILE A 1 73 ? 1.123 -2.397 -0.092 1.00 97.12 73 ILE A CA 1
ATOM 546 C C . ILE A 1 73 ? 2.209 -2.994 -0.991 1.00 97.12 73 ILE A C 1
ATOM 548 O O . ILE A 1 73 ? 2.603 -2.403 -1.997 1.00 97.12 73 ILE A O 1
ATOM 552 N N . THR A 1 74 ? 2.612 -4.224 -0.677 1.00 96.25 74 THR A N 1
ATOM 553 C CA . THR A 1 74 ? 3.371 -5.109 -1.568 1.00 96.25 74 THR A CA 1
ATOM 554 C C . THR A 1 74 ? 2.630 -6.435 -1.683 1.00 96.25 74 THR A C 1
ATOM 556 O O . THR A 1 74 ? 2.068 -6.928 -0.705 1.00 96.25 74 THR A O 1
ATOM 559 N N . VAL A 1 75 ? 2.605 -7.015 -2.882 1.00 97.38 75 VAL A N 1
ATOM 560 C CA . VAL A 1 75 ? 1.924 -8.284 -3.151 1.00 97.38 75 VAL A CA 1
ATOM 561 C C . VAL A 1 75 ? 2.917 -9.297 -3.690 1.00 97.38 75 VAL A C 1
ATOM 563 O O . VAL A 1 75 ? 3.496 -9.094 -4.756 1.00 97.38 75 VAL A O 1
ATOM 566 N N . TYR A 1 76 ? 3.048 -10.414 -2.981 1.00 96.94 76 TYR A N 1
ATOM 567 C CA . TYR A 1 76 ? 3.825 -11.575 -3.403 1.00 96.94 76 TYR A CA 1
ATOM 568 C C . TYR A 1 76 ? 2.910 -12.651 -3.983 1.00 96.94 76 TYR A C 1
ATOM 570 O O . TYR A 1 76 ? 1.793 -12.867 -3.503 1.00 96.94 76 TYR A O 1
ATOM 578 N N . GLY A 1 77 ? 3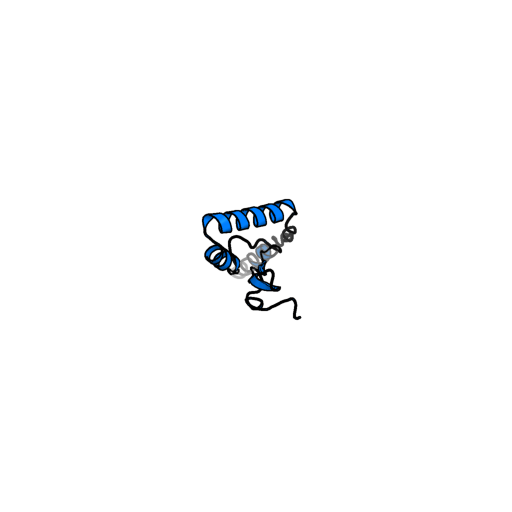.384 -13.335 -5.019 1.00 96.12 77 GLY A N 1
ATOM 579 C CA . GLY A 1 77 ? 2.873 -14.655 -5.353 1.00 96.12 77 GLY A CA 1
ATOM 580 C C . GLY A 1 77 ? 3.394 -15.700 -4.367 1.00 96.12 77 GLY A C 1
ATOM 581 O O . GLY A 1 77 ? 4.377 -15.488 -3.659 1.00 96.12 77 GLY A O 1
ATOM 582 N N . THR A 1 78 ? 2.734 -16.855 -4.325 1.00 95.88 78 THR A N 1
ATOM 583 C CA . THR A 1 78 ? 3.199 -18.006 -3.532 1.00 95.88 78 THR A CA 1
ATOM 584 C C . THR A 1 78 ? 4.530 -18.573 -4.034 1.00 95.88 78 THR A C 1
ATOM 586 O O . THR A 1 78 ? 5.152 -19.367 -3.345 1.00 95.88 78 THR A O 1
ATOM 589 N N . AS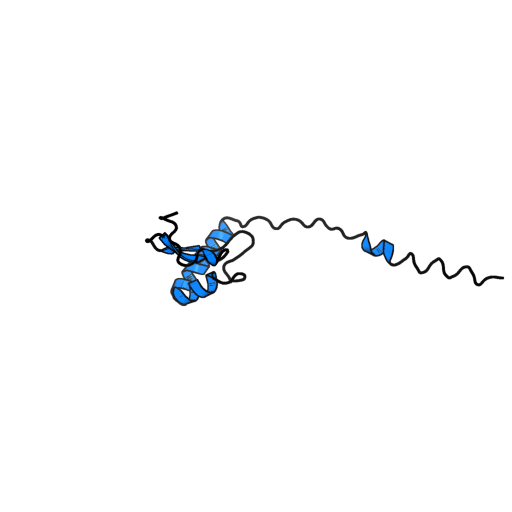P A 1 79 ? 4.951 -18.161 -5.229 1.00 95.88 79 ASP A N 1
ATOM 590 C CA . ASP A 1 79 ? 6.239 -18.425 -5.870 1.00 95.88 79 ASP A CA 1
ATOM 591 C C . ASP A 1 79 ? 7.350 -17.444 -5.448 1.00 95.88 79 ASP A C 1
ATOM 593 O O . ASP A 1 79 ? 8.439 -17.490 -6.005 1.00 95.88 79 ASP A O 1
ATOM 597 N N . GLY A 1 80 ? 7.077 -16.520 -4.519 1.00 96.00 80 GLY A N 1
ATOM 598 C CA . GLY A 1 80 ? 8.042 -15.509 -4.070 1.00 96.00 80 GLY A CA 1
ATOM 599 C C . GLY A 1 80 ? 8.205 -14.321 -5.021 1.00 96.00 80 GLY A C 1
ATOM 600 O O . GLY A 1 80 ? 8.909 -13.363 -4.693 1.00 96.00 80 GLY A O 1
ATOM 601 N N . VAL A 1 81 ? 7.522 -14.332 -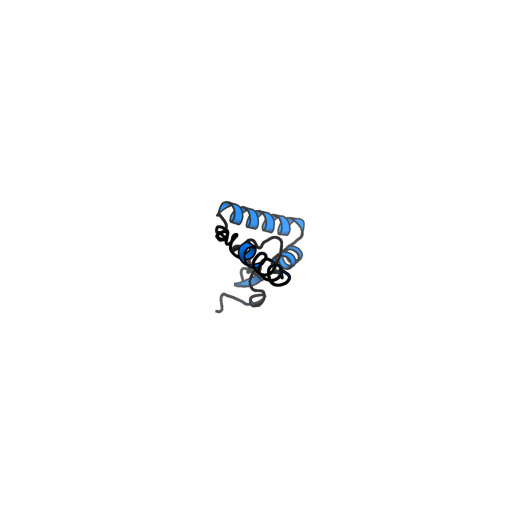6.172 1.00 97.62 81 VAL A N 1
ATOM 602 C CA . VAL A 1 81 ? 7.611 -13.267 -7.175 1.00 97.62 81 VAL A CA 1
ATOM 603 C C . VAL A 1 81 ? 6.764 -12.066 -6.764 1.00 97.62 81 VAL A C 1
ATOM 605 O O . VAL A 1 81 ? 5.563 -12.188 -6.503 1.00 97.62 81 VAL A O 1
ATOM 608 N N . VAL A 1 82 ? 7.364 -10.875 -6.766 1.00 97.94 82 VAL A N 1
ATOM 609 C CA . VAL A 1 82 ? 6.663 -9.613 -6.485 1.00 97.94 82 VAL A CA 1
ATOM 610 C C . VAL A 1 82 ? 5.737 -9.244 -7.644 1.00 97.94 82 VAL A C 1
ATOM 612 O O . VAL A 1 82 ? 6.189 -8.983 -8.759 1.00 97.94 82 VAL A O 1
ATOM 615 N N . ARG A 1 83 ? 4.429 -9.181 -7.379 1.00 97.94 83 ARG A N 1
ATOM 616 C CA . ARG A 1 83 ? 3.389 -8.831 -8.366 1.00 97.94 83 ARG A CA 1
ATOM 617 C C . ARG A 1 83 ? 3.011 -7.352 -8.337 1.00 97.94 83 ARG A C 1
ATOM 619 O O . ARG A 1 83 ? 2.636 -6.799 -9.366 1.00 97.94 83 ARG A O 1
ATOM 626 N N . ALA A 1 84 ? 3.115 -6.716 -7.172 1.00 97.50 84 ALA A N 1
ATOM 627 C CA . ALA A 1 84 ? 2.891 -5.283 -7.006 1.00 97.50 84 ALA A CA 1
ATOM 628 C C . ALA A 1 84 ? 3.731 -4.739 -5.847 1.00 97.50 84 ALA A C 1
ATOM 630 O O . ALA A 1 84 ? 3.940 -5.456 -4.868 1.00 97.50 84 ALA A O 1
ATOM 631 N N . HIS A 1 85 ? 4.195 -3.493 -5.941 1.00 96.38 85 HIS A N 1
ATOM 632 C CA . HIS A 1 85 ? 5.019 -2.873 -4.904 1.00 96.38 85 HIS A CA 1
ATOM 633 C C . HIS A 1 85 ? 4.805 -1.354 -4.840 1.00 96.38 85 HIS A C 1
ATOM 635 O O . HIS A 1 85 ? 5.228 -0.626 -5.734 1.00 96.38 85 HIS A O 1
ATOM 641 N N . GLY A 1 86 ? 4.216 -0.866 -3.743 1.00 94.19 86 GLY A N 1
ATOM 642 C CA . GLY A 1 86 ? 3.835 0.544 -3.588 1.00 94.19 86 GLY A CA 1
ATOM 643 C C . GLY A 1 86 ? 4.989 1.526 -3.379 1.00 94.19 86 GLY A C 1
ATOM 644 O O . GLY A 1 86 ? 4.903 2.669 -3.817 1.00 94.19 86 GLY A O 1
ATOM 645 N N . ALA A 1 87 ? 6.097 1.088 -2.771 1.00 92.62 87 ALA A N 1
ATOM 646 C CA . ALA A 1 87 ? 7.262 1.956 -2.550 1.00 92.62 87 ALA A CA 1
ATOM 647 C C . ALA A 1 87 ? 8.396 1.825 -3.586 1.00 92.62 87 ALA A C 1
ATOM 649 O O . ALA A 1 87 ? 9.045 2.817 -3.916 1.00 92.62 87 ALA A O 1
ATOM 650 N N . ASN A 1 88 ? 8.675 0.619 -4.090 1.00 93.06 88 ASN A N 1
ATOM 651 C CA . ASN A 1 88 ? 9.857 0.328 -4.898 1.00 93.06 88 ASN A CA 1
ATOM 652 C C . ASN A 1 88 ? 9.518 -0.529 -6.124 1.00 93.06 88 ASN A C 1
ATOM 654 O O . ASN A 1 88 ? 9.548 -1.759 -6.086 1.00 93.06 88 ASN A O 1
ATOM 658 N N . LEU A 1 89 ? 9.268 0.137 -7.249 1.00 94.25 89 LEU A N 1
ATOM 659 C CA . LEU A 1 89 ? 8.924 -0.519 -8.513 1.00 94.25 89 LEU A CA 1
ATOM 660 C C . LEU A 1 89 ? 10.056 -1.377 -9.090 1.00 94.25 89 LEU A C 1
ATOM 662 O O . LEU A 1 89 ? 9.788 -2.284 -9.872 1.00 94.25 89 LEU A O 1
ATOM 666 N N . ASN A 1 90 ? 11.305 -1.174 -8.655 1.00 95.44 90 ASN A N 1
ATOM 667 C CA . ASN A 1 90 ? 12.430 -2.016 -9.075 1.00 95.44 90 ASN A CA 1
ATOM 668 C C . ASN A 1 90 ? 12.347 -3.446 -8.523 1.00 95.44 90 ASN A C 1
ATOM 670 O O . ASN A 1 90 ? 13.174 -4.281 -8.896 1.00 95.44 90 ASN A O 1
ATOM 674 N N . MET A 1 91 ? 11.415 -3.718 -7.604 1.00 95.88 91 MET A N 1
ATOM 675 C CA . MET A 1 91 ? 11.152 -5.055 -7.075 1.00 95.88 91 MET A CA 1
ATOM 676 C C . MET A 1 91 ? 10.175 -5.857 -7.933 1.00 95.88 91 MET A C 1
ATOM 678 O O . MET A 1 91 ? 10.129 -7.073 -7.782 1.00 95.88 91 MET A O 1
ATOM 682 N N . LEU A 1 92 ? 9.412 -5.222 -8.828 1.00 96.38 92 LEU A N 1
ATOM 683 C CA . LEU A 1 92 ? 8.440 -5.927 -9.664 1.00 96.38 92 LEU A CA 1
ATOM 684 C C . LEU A 1 92 ? 9.109 -7.055 -10.456 1.00 96.38 92 LEU A C 1
ATOM 686 O O . LEU A 1 92 ? 10.176 -6.868 -11.040 1.00 96.38 92 LEU A O 1
ATOM 690 N N . ASN A 1 93 ? 8.461 -8.220 -10.475 1.00 96.69 93 ASN A N 1
ATOM 691 C CA . ASN A 1 93 ? 8.924 -9.446 -11.131 1.00 96.69 93 ASN A CA 1
ATOM 692 C C . ASN A 1 93 ? 10.234 -10.038 -10.587 1.00 96.69 93 ASN A C 1
ATOM 694 O O . ASN A 1 93 ? 10.753 -10.985 -11.175 1.00 96.69 93 ASN A O 1
ATOM 698 N N . ARG A 1 94 ? 10.768 -9.540 -9.465 1.00 97.06 94 ARG A N 1
ATOM 699 C CA . ARG A 1 94 ? 11.852 -10.236 -8.762 1.00 97.06 94 ARG A CA 1
ATOM 700 C C . ARG A 1 94 ? 11.286 -11.355 -7.903 1.00 97.06 94 ARG A C 1
ATOM 702 O O . ARG A 1 94 ? 10.221 -11.188 -7.311 1.00 97.06 94 ARG A O 1
ATOM 709 N N . ASN A 1 95 ? 12.012 -12.462 -7.818 1.00 96.25 95 ASN A N 1
ATOM 710 C CA . ASN A 1 95 ? 11.754 -13.503 -6.834 1.00 96.25 95 ASN A CA 1
ATOM 711 C C . ASN A 1 95 ? 12.574 -13.201 -5.577 1.00 96.25 95 ASN A C 1
ATOM 713 O O . ASN A 1 95 ? 13.793 -13.104 -5.672 1.00 96.25 95 ASN A O 1
ATOM 717 N N . LEU A 1 96 ? 11.922 -13.014 -4.427 1.00 93.56 96 LEU A N 1
ATOM 718 C CA . LEU A 1 96 ? 12.622 -12.742 -3.164 1.00 93.56 96 LEU A CA 1
ATOM 719 C C . LEU A 1 96 ? 12.958 -14.008 -2.361 1.00 93.56 96 LEU A C 1
ATOM 721 O O . LEU A 1 96 ? 13.544 -13.889 -1.294 1.00 93.56 96 LEU A O 1
ATOM 725 N N . MET A 1 97 ? 12.593 -15.204 -2.836 1.00 92.38 97 MET A N 1
ATOM 726 C CA . MET A 1 97 ? 13.066 -16.463 -2.236 1.00 92.38 97 MET A CA 1
ATOM 727 C C . MET A 1 97 ? 14.497 -16.816 -2.665 1.00 92.38 97 MET A C 1
ATOM 729 O O . MET A 1 97 ? 15.171 -17.565 -1.965 1.00 92.38 97 MET A O 1
ATOM 733 N N . ASP A 1 98 ? 14.944 -16.278 -3.801 1.00 81.44 98 ASP A N 1
ATOM 734 C CA . ASP A 1 98 ? 16.244 -16.583 -4.414 1.00 81.44 98 ASP A CA 1
ATOM 735 C C . ASP A 1 98 ? 17.341 -15.562 -4.039 1.00 81.44 98 ASP A C 1
ATOM 737 O O . ASP A 1 98 ? 18.423 -15.571 -4.630 1.00 81.44 98 ASP A O 1
ATOM 741 N N . ILE A 1 99 ? 17.047 -14.644 -3.111 1.00 75.50 99 ILE A N 1
ATOM 742 C CA . ILE A 1 99 ? 17.923 -13.543 -2.671 1.00 75.50 99 ILE A CA 1
ATOM 743 C C . ILE A 1 99 ? 18.306 -13.770 -1.213 1.00 75.50 99 ILE A C 1
ATOM 745 O O . ILE A 1 99 ? 19.505 -13.598 -0.901 1.00 75.50 99 ILE A O 1
#

Foldseek 3Di:
DDDPPPPPPPPPPPVVVVPPDPDPPDDDDDDDPVNQVVLVVVLVVCCVPVNDVVSQVQQQDLPHPADDDPGGDWDADPQQATCHHNHDPVRHRDRPVVD